Protein AF-A0A933Z8S5-F1 (afdb_monomer_lite)

Sequence (150 aa):
MRLARMTHAVQRLRAALFVATLVPLLGCADSKGKSEASQLARLVDSVRAAPNDQKRAPFDQLRAFSCTAPDVCAARKACLESFEHHVRGIELTTELQKRMAASKPGSLSDQERQDLGRKLLEANIELDQGKELQPTCDQLVTDMRIQRRI

Radius of gyration: 32.32 Å; chains: 1; bounding box: 116×23×73 Å

pLDDT: mean 88.27, std 17.45, range [41.81, 98.81]

Structure (mmCIF, N/CA/C/O backbone):
data_AF-A0A933Z8S5-F1
#
_entry.id   AF-A0A933Z8S5-F1
#
loop_
_atom_site.group_PDB
_atom_site.id
_atom_site.type_symbol
_atom_site.label_atom_id
_atom_site.label_alt_id
_atom_site.label_comp_id
_atom_site.label_asym_id
_atom_site.label_entity_id
_atom_site.label_seq_id
_atom_site.pdbx_PDB_ins_code
_atom_site.Cartn_x
_atom_site.Cartn_y
_atom_site.Cartn_z
_atom_site.occupancy
_atom_site.B_iso_or_equiv
_atom_site.auth_seq_id
_atom_site.auth_comp_id
_atom_site.auth_asym_id
_atom_site.auth_atom_id
_atom_site.pdbx_PDB_model_num
ATOM 1 N N . MET A 1 1 ? -93.920 12.268 43.859 1.00 42.50 1 MET A N 1
ATOM 2 C CA . MET A 1 1 ? -93.408 11.870 42.526 1.00 42.50 1 MET A CA 1
ATOM 3 C C . MET A 1 1 ? -91.912 11.626 42.676 1.00 42.50 1 MET A C 1
ATOM 5 O O . MET A 1 1 ? -91.200 12.564 42.977 1.00 42.50 1 MET A O 1
ATOM 9 N N . ARG A 1 2 ? -91.502 10.387 42.968 1.00 41.81 2 ARG A N 1
ATOM 10 C CA . ARG A 1 2 ? -91.085 9.318 42.032 1.00 41.81 2 ARG A CA 1
ATOM 11 C C . ARG A 1 2 ? -89.732 9.595 41.349 1.00 41.81 2 ARG A C 1
ATOM 13 O O . ARG A 1 2 ? -89.705 10.319 40.371 1.00 41.81 2 ARG A O 1
ATOM 20 N N . LEU A 1 3 ? -88.726 8.858 41.855 1.00 44.59 3 LEU A N 1
ATOM 21 C CA . LEU A 1 3 ? -87.597 8.197 41.163 1.00 44.59 3 LEU A CA 1
ATOM 22 C C . LEU A 1 3 ? -86.531 9.144 40.559 1.00 44.59 3 LEU A C 1
ATOM 24 O O . LEU A 1 3 ? -86.861 10.081 39.861 1.00 44.59 3 LEU A O 1
ATOM 28 N N . ALA A 1 4 ? -85.229 8.973 40.793 1.00 53.50 4 ALA A N 1
ATOM 29 C CA . ALA A 1 4 ? -84.504 7.714 40.693 1.00 53.50 4 ALA A CA 1
ATOM 30 C C . ALA A 1 4 ? -83.297 7.623 41.648 1.00 53.50 4 ALA A C 1
ATOM 32 O O . ALA A 1 4 ? -82.486 8.537 41.776 1.00 53.50 4 ALA A O 1
ATOM 33 N N . ARG A 1 5 ? -83.188 6.455 42.283 1.00 55.78 5 ARG A N 1
ATOM 34 C CA . ARG A 1 5 ? -81.955 5.878 42.822 1.00 55.78 5 ARG A CA 1
ATOM 35 C C . ARG A 1 5 ? -81.361 4.941 41.766 1.00 55.78 5 ARG A C 1
ATOM 37 O O . ARG A 1 5 ? -82.113 4.374 40.984 1.00 55.78 5 ARG A O 1
ATOM 44 N N . MET A 1 6 ? -80.063 4.681 41.937 1.00 50.78 6 MET A N 1
ATOM 45 C CA . MET A 1 6 ? -79.303 3.507 41.479 1.00 50.78 6 MET A CA 1
ATOM 46 C C . MET A 1 6 ? -78.897 3.463 40.005 1.00 50.78 6 MET A C 1
ATOM 48 O O . MET A 1 6 ? -79.727 3.241 39.140 1.00 50.78 6 MET A O 1
ATOM 52 N N . THR A 1 7 ? -77.583 3.526 39.770 1.00 52.22 7 THR A N 1
ATOM 53 C CA . THR A 1 7 ? -76.753 2.353 39.411 1.00 52.22 7 THR A CA 1
ATOM 54 C C . THR A 1 7 ? -75.276 2.725 39.607 1.00 52.22 7 THR A C 1
ATOM 56 O O . THR A 1 7 ? -74.819 3.730 39.081 1.00 52.22 7 THR A O 1
ATOM 59 N N . HIS A 1 8 ? -74.609 2.116 40.591 1.00 45.34 8 HIS A N 1
ATOM 60 C CA . HIS A 1 8 ? -73.566 1.091 40.405 1.00 45.34 8 HIS A CA 1
ATOM 61 C C . HIS A 1 8 ? -72.291 1.638 39.736 1.00 45.34 8 HIS A C 1
ATOM 63 O O . HIS A 1 8 ? -72.305 2.021 38.582 1.00 45.34 8 HIS A O 1
ATOM 69 N N . ALA A 1 9 ? -71.211 1.859 40.481 1.00 46.81 9 ALA A N 1
ATOM 70 C CA . ALA A 1 9 ? -70.300 0.859 41.048 1.00 46.81 9 ALA A CA 1
ATOM 71 C C . ALA A 1 9 ? -69.081 0.633 40.139 1.00 46.81 9 ALA A C 1
ATOM 73 O O . ALA A 1 9 ? -69.200 0.432 38.942 1.00 46.81 9 ALA A O 1
ATOM 74 N N . VAL A 1 10 ? -67.922 0.577 40.796 1.00 52.88 10 VAL A N 1
ATOM 75 C CA . VAL A 1 10 ? -66.666 -0.005 40.308 1.00 52.88 10 VAL A CA 1
ATOM 76 C C . VAL A 1 10 ? -65.943 0.771 39.204 1.00 52.88 10 VAL A C 1
ATOM 78 O O . VAL A 1 10 ? -66.011 0.436 38.031 1.00 52.88 10 VAL A O 1
ATOM 81 N N . GLN A 1 11 ? -65.065 1.690 39.608 1.00 51.03 11 GLN A N 1
ATOM 82 C CA . GLN A 1 11 ? -63.829 1.892 38.842 1.00 51.03 11 GLN A CA 1
ATOM 83 C C . GLN A 1 11 ? -62.618 2.090 39.758 1.00 51.03 11 GLN A C 1
ATOM 85 O O . GLN A 1 11 ? -61.795 2.984 39.606 1.00 51.03 11 GLN A O 1
ATOM 90 N N . ARG A 1 12 ? -62.494 1.180 40.734 1.00 57.38 12 ARG A N 1
ATOM 91 C CA . ARG A 1 12 ? -61.174 0.711 41.158 1.00 57.38 12 ARG A CA 1
ATOM 92 C C . ARG A 1 12 ? -60.674 -0.187 40.032 1.00 57.38 12 ARG A C 1
ATOM 94 O O . ARG A 1 12 ? -61.270 -1.237 39.849 1.00 57.38 12 ARG A O 1
ATOM 101 N N . LEU A 1 13 ? -59.634 0.207 39.304 1.00 49.44 13 LEU A N 1
ATOM 102 C CA . LEU A 1 13 ? -58.504 -0.657 38.936 1.00 49.44 13 LEU A CA 1
ATOM 103 C C . LEU A 1 13 ? -57.603 0.047 37.907 1.00 49.44 13 LEU A C 1
ATOM 105 O O . LEU A 1 13 ? -58.024 0.349 36.799 1.00 49.44 13 LEU A O 1
ATOM 109 N N . ARG A 1 14 ? -56.321 0.127 38.278 1.00 50.34 14 ARG A N 1
ATOM 110 C CA . ARG A 1 14 ? -55.147 0.080 37.394 1.00 50.34 14 ARG A CA 1
ATOM 111 C C . ARG A 1 14 ? -54.844 1.345 36.591 1.00 50.34 14 ARG A C 1
ATOM 113 O O . ARG A 1 14 ? -54.958 1.385 35.373 1.00 50.34 14 ARG A O 1
ATOM 120 N N . ALA A 1 15 ? -54.235 2.296 37.299 1.00 48.06 15 ALA A N 1
ATOM 121 C CA . ALA A 1 15 ? -53.066 2.997 36.779 1.00 48.06 15 ALA A CA 1
ATOM 122 C C . ALA A 1 15 ? -52.011 1.947 36.370 1.00 48.06 15 ALA A C 1
ATOM 124 O O . ALA A 1 15 ? -51.197 1.507 37.181 1.00 48.06 15 ALA A O 1
ATOM 125 N N . ALA A 1 16 ? -52.097 1.456 35.133 1.00 54.66 16 ALA A N 1
ATOM 126 C CA . ALA A 1 16 ? -51.070 0.622 34.532 1.00 54.66 16 ALA A CA 1
ATOM 127 C C . ALA A 1 16 ? -49.918 1.543 34.130 1.00 54.66 16 ALA A C 1
ATOM 129 O O . ALA A 1 16 ? -49.855 2.068 33.021 1.00 54.66 16 ALA A O 1
ATOM 130 N N . LEU A 1 17 ? -49.047 1.773 35.107 1.00 52.25 17 LEU A N 1
ATOM 131 C CA . LEU A 1 17 ? -47.722 2.347 34.973 1.00 52.25 17 LEU A CA 1
ATOM 132 C C . LEU A 1 17 ? -46.910 1.440 34.022 1.00 52.25 17 LEU A C 1
ATOM 134 O O . LEU A 1 17 ? -46.182 0.557 34.463 1.00 52.25 17 LEU A O 1
ATOM 138 N N . PHE A 1 18 ? -47.075 1.600 32.706 1.00 53.06 18 PHE A N 1
ATOM 139 C CA . PHE A 1 18 ? -46.169 1.021 31.713 1.00 53.06 18 PHE A CA 1
ATOM 140 C C . PHE A 1 18 ? -44.863 1.821 31.756 1.00 53.06 18 PHE A C 1
ATOM 142 O O . PHE A 1 18 ? -44.587 2.670 30.912 1.00 53.06 18 PHE A O 1
ATOM 149 N N . VAL A 1 19 ? -44.055 1.567 32.788 1.00 58.31 19 VAL A N 1
ATOM 150 C CA . VAL A 1 19 ? -42.626 1.880 32.769 1.00 58.31 19 VAL A CA 1
ATOM 151 C C . VAL A 1 19 ? -42.020 0.900 31.776 1.00 58.31 19 VAL A C 1
ATOM 153 O O . VAL A 1 19 ? -41.610 -0.201 32.131 1.00 58.31 19 VAL A O 1
ATOM 156 N N . ALA A 1 20 ? -42.062 1.272 30.497 1.00 61.31 20 ALA A N 1
ATOM 157 C CA . ALA A 1 20 ? -41.267 0.639 29.466 1.00 61.31 20 ALA A CA 1
ATOM 158 C C . ALA A 1 20 ? -39.800 0.865 29.843 1.00 61.31 20 ALA A C 1
ATOM 160 O O . ALA A 1 20 ? -39.220 1.920 29.593 1.00 61.31 20 ALA A O 1
ATOM 161 N N . THR A 1 21 ? -39.226 -0.118 30.528 1.00 59.62 21 THR A N 1
ATOM 162 C CA . THR A 1 21 ? -37.799 -0.245 30.776 1.00 59.62 21 THR A CA 1
ATOM 163 C C . THR A 1 21 ? -37.099 -0.387 29.427 1.00 59.62 21 THR A C 1
ATOM 165 O O . THR A 1 21 ? -36.871 -1.484 28.925 1.00 59.62 21 THR A O 1
ATOM 168 N N . LEU A 1 22 ? -36.762 0.752 28.818 1.00 60.50 22 LEU A N 1
ATOM 169 C CA . LEU A 1 22 ? -35.704 0.854 27.821 1.00 60.50 22 LEU A CA 1
ATOM 170 C C . LEU A 1 22 ? -34.402 0.447 28.517 1.00 60.50 22 LEU A C 1
ATOM 172 O O . LEU A 1 22 ? -33.700 1.270 29.095 1.00 60.50 22 LEU A O 1
ATOM 176 N N . VAL A 1 23 ? -34.120 -0.854 28.520 1.00 63.09 23 VAL A N 1
ATOM 177 C CA . VAL A 1 23 ? -32.811 -1.385 28.889 1.00 63.09 23 VAL A CA 1
ATOM 178 C C . VAL A 1 23 ? -31.832 -0.887 27.824 1.00 63.09 23 VAL A C 1
ATOM 180 O O . VAL A 1 23 ? -31.984 -1.250 26.653 1.00 63.09 23 VAL A O 1
ATOM 183 N N . PRO A 1 24 ? -30.846 -0.042 28.168 1.00 60.00 24 PRO A N 1
ATOM 184 C CA . PRO A 1 24 ? -29.870 0.394 27.194 1.00 60.00 24 PRO A CA 1
ATOM 185 C C . PRO A 1 24 ? -28.977 -0.802 26.854 1.00 60.00 24 PRO A C 1
ATOM 187 O O . PRO A 1 24 ? -28.168 -1.243 27.667 1.00 60.00 24 PRO A O 1
ATOM 190 N N . LEU A 1 25 ? -29.095 -1.312 25.628 1.00 58.59 25 LEU A N 1
ATOM 191 C CA . LEU A 1 25 ? -28.197 -2.299 25.009 1.00 58.59 25 LEU A CA 1
ATOM 192 C C . LEU A 1 25 ? -26.780 -1.727 24.749 1.00 58.59 25 LEU A C 1
ATOM 194 O O . LEU A 1 25 ? -26.122 -2.070 23.771 1.00 58.59 25 LEU A O 1
ATOM 198 N N . LEU A 1 26 ? -26.282 -0.842 25.616 1.00 57.47 26 LEU A N 1
ATOM 199 C CA . LEU A 1 26 ? -25.031 -0.099 25.430 1.00 57.47 26 LEU A CA 1
ATOM 200 C C . LEU A 1 26 ? -23.767 -0.913 25.781 1.00 57.47 26 LEU A C 1
ATOM 202 O O . LEU A 1 26 ? -22.662 -0.400 25.657 1.00 57.47 26 LEU A O 1
ATOM 206 N N . GLY A 1 27 ? -23.900 -2.182 26.184 1.00 55.41 27 GLY A N 1
ATOM 207 C CA . GLY A 1 27 ? -22.775 -3.015 26.636 1.00 55.41 27 GLY A CA 1
ATOM 208 C C . GLY A 1 27 ? -22.077 -3.873 25.571 1.00 55.41 27 GLY A C 1
ATOM 209 O O . GLY A 1 27 ? -21.002 -4.398 25.840 1.00 55.41 27 GLY A O 1
ATOM 210 N N . CYS A 1 28 ? -22.645 -4.040 24.369 1.00 58.56 28 CYS A N 1
ATOM 211 C CA . CYS A 1 28 ? -22.097 -4.964 23.355 1.00 58.56 28 CYS A CA 1
ATOM 212 C C . CYS A 1 28 ? -21.339 -4.286 22.201 1.00 58.56 28 CYS A C 1
ATOM 214 O O . CYS A 1 28 ? -20.811 -4.980 21.335 1.00 58.56 28 CYS A O 1
ATOM 216 N N . ALA A 1 29 ? -21.270 -2.953 22.161 1.00 61.03 29 ALA A N 1
ATOM 217 C CA . ALA A 1 29 ? -20.630 -2.245 21.049 1.00 61.03 29 ALA A CA 1
ATOM 218 C C . ALA A 1 29 ? -19.090 -2.303 21.100 1.00 61.03 29 ALA A C 1
ATOM 220 O O . ALA A 1 29 ? -18.437 -2.339 20.057 1.00 61.03 29 ALA A O 1
ATOM 221 N N . ASP A 1 30 ? -18.501 -2.347 22.298 1.00 73.25 30 ASP A N 1
ATOM 222 C CA . ASP A 1 30 ? -17.054 -2.154 22.448 1.00 73.25 30 ASP A CA 1
ATOM 223 C C . ASP A 1 30 ? -16.228 -3.415 22.126 1.00 73.25 30 ASP A C 1
ATOM 225 O O . ASP A 1 30 ? -15.139 -3.337 21.554 1.00 73.25 30 ASP A O 1
ATOM 229 N N . SER A 1 31 ? -16.779 -4.609 22.381 1.00 80.12 31 SER A N 1
ATOM 230 C CA . SER A 1 31 ? -16.109 -5.881 22.067 1.00 80.12 31 SER A CA 1
ATOM 231 C C . SER A 1 31 ? -15.928 -6.093 20.560 1.00 80.12 31 SER A C 1
ATOM 233 O O . SER A 1 31 ? -14.887 -6.592 20.124 1.00 80.12 31 SER A O 1
ATOM 235 N N . LYS A 1 32 ? -16.907 -5.662 19.753 1.00 86.44 32 LYS A N 1
ATOM 236 C CA . LYS A 1 32 ? -16.836 -5.739 18.291 1.00 86.44 32 LYS A CA 1
ATOM 237 C C . LYS A 1 32 ? -15.747 -4.820 17.738 1.00 86.44 32 LYS A C 1
ATOM 239 O O . LYS A 1 32 ? -14.917 -5.278 16.957 1.00 86.44 32 LYS A O 1
ATOM 244 N N . GLY A 1 33 ? -15.703 -3.564 18.190 1.00 92.31 33 GLY A N 1
ATOM 245 C CA . GLY A 1 33 ? -14.681 -2.601 17.764 1.00 92.31 33 GLY A CA 1
ATOM 246 C C . GLY A 1 33 ? -13.264 -3.071 18.097 1.00 92.31 33 GLY A C 1
ATOM 247 O O . GLY A 1 33 ? -12.375 -2.999 17.251 1.00 92.31 33 GLY A O 1
ATOM 248 N N . LYS A 1 34 ? -13.062 -3.652 19.288 1.00 95.06 34 LYS A N 1
ATOM 249 C CA . LYS A 1 34 ? -11.773 -4.245 19.666 1.00 95.06 34 LYS A CA 1
ATOM 250 C C . LYS A 1 34 ? -11.364 -5.409 18.753 1.00 95.06 34 LYS A C 1
ATOM 252 O O . LYS A 1 34 ? -10.217 -5.456 18.312 1.00 95.06 34 LYS A O 1
ATOM 257 N N . SER A 1 35 ? -12.285 -6.326 18.439 1.00 96.00 35 SER A N 1
ATOM 258 C CA . SER A 1 35 ? -12.000 -7.449 17.531 1.00 96.00 35 SER A CA 1
ATOM 259 C C . SER A 1 35 ? -11.668 -6.978 16.113 1.00 96.00 35 SER A C 1
ATOM 261 O O . SER A 1 35 ? -10.726 -7.494 15.509 1.00 96.00 35 SER A O 1
ATOM 263 N N . GLU A 1 36 ? -12.413 -5.998 15.588 1.00 97.06 36 GLU A N 1
ATOM 264 C CA . GLU A 1 36 ? -12.148 -5.407 14.270 1.00 97.06 36 GLU A CA 1
ATOM 265 C C . GLU A 1 36 ? -10.756 -4.763 14.237 1.00 97.06 36 GLU A C 1
ATOM 267 O O . GLU A 1 36 ? -9.976 -5.025 13.322 1.00 97.06 36 GLU A O 1
ATOM 272 N N . ALA A 1 37 ? -10.406 -3.995 15.272 1.00 97.75 37 ALA A N 1
ATOM 273 C CA . ALA A 1 37 ? -9.104 -3.353 15.393 1.00 97.75 37 ALA A CA 1
ATOM 274 C C . ALA A 1 37 ? -7.951 -4.375 15.432 1.00 97.75 37 ALA A C 1
ATOM 276 O O . ALA A 1 37 ? -6.961 -4.219 14.715 1.00 97.75 37 ALA A O 1
ATOM 277 N N . SER A 1 38 ? -8.082 -5.459 16.213 1.00 97.88 38 SER A N 1
ATOM 278 C CA . SER A 1 38 ? -7.070 -6.526 16.257 1.00 97.88 38 SER A CA 1
ATOM 279 C C . SER A 1 38 ? -6.915 -7.223 14.907 1.00 97.88 38 SER A C 1
ATOM 281 O O . SER A 1 38 ? -5.803 -7.583 14.520 1.00 97.88 38 SER A O 1
ATOM 283 N N . GLN A 1 39 ? -8.016 -7.439 14.183 1.00 98.44 39 GLN A N 1
ATOM 284 C CA . GLN A 1 39 ? -7.967 -8.042 12.855 1.00 98.44 39 GLN A CA 1
ATOM 285 C C . GLN A 1 39 ? -7.292 -7.114 11.843 1.00 98.44 39 GLN A C 1
ATOM 287 O O . GLN A 1 39 ? -6.409 -7.574 11.119 1.00 98.44 39 GLN A O 1
ATOM 292 N N . LEU A 1 40 ? -7.643 -5.824 11.835 1.00 98.69 40 LEU A N 1
ATOM 293 C CA . LEU A 1 40 ? -7.005 -4.834 10.970 1.00 98.69 40 LEU A CA 1
ATOM 294 C C . LEU A 1 40 ? -5.498 -4.746 11.235 1.00 98.69 40 LEU A C 1
ATOM 296 O O . LEU A 1 40 ? -4.715 -4.796 10.290 1.00 98.69 40 LEU A O 1
ATOM 300 N N . ALA A 1 41 ? -5.086 -4.666 12.505 1.00 98.62 41 ALA A N 1
ATOM 301 C CA . ALA A 1 41 ? -3.676 -4.596 12.882 1.00 98.62 41 ALA A CA 1
ATOM 302 C C . ALA A 1 41 ? -2.877 -5.787 12.326 1.00 98.62 41 ALA A C 1
ATOM 304 O O . ALA A 1 41 ? -1.835 -5.585 11.709 1.00 98.62 41 ALA A O 1
ATOM 305 N N . ARG A 1 42 ? -3.404 -7.014 12.458 1.00 98.75 42 ARG A N 1
ATOM 306 C CA . ARG A 1 42 ? -2.767 -8.221 11.902 1.00 98.75 42 ARG A CA 1
ATOM 307 C C . ARG A 1 42 ? -2.662 -8.192 10.378 1.00 98.75 42 ARG A C 1
ATOM 309 O O . ARG A 1 42 ? -1.645 -8.615 9.839 1.00 98.75 42 ARG A O 1
ATOM 316 N N . LEU A 1 43 ? -3.695 -7.712 9.685 1.00 98.81 43 LEU A N 1
ATOM 317 C CA . LEU A 1 43 ? -3.676 -7.594 8.224 1.00 98.81 43 LEU A CA 1
ATOM 318 C C . LEU A 1 43 ? -2.623 -6.583 7.764 1.00 98.81 43 LEU A C 1
ATOM 320 O O . LEU A 1 43 ? -1.841 -6.884 6.868 1.00 98.81 43 LEU A O 1
ATOM 324 N N . VAL A 1 44 ? -2.547 -5.421 8.417 1.00 98.75 44 VAL A N 1
ATOM 325 C CA . VAL A 1 44 ? -1.516 -4.412 8.136 1.00 98.75 44 VAL A CA 1
ATOM 326 C C . VAL A 1 44 ? -0.115 -4.975 8.385 1.00 98.75 44 VAL A C 1
ATOM 328 O O . VAL A 1 44 ? 0.755 -4.848 7.524 1.00 98.75 44 VAL A O 1
ATOM 331 N N . ASP A 1 45 ? 0.105 -5.643 9.519 1.00 98.62 45 ASP A N 1
ATOM 332 C CA . ASP A 1 45 ? 1.400 -6.259 9.826 1.00 98.62 45 ASP A CA 1
ATOM 333 C C . ASP A 1 45 ? 1.765 -7.347 8.801 1.00 98.62 45 ASP A C 1
ATOM 335 O O . ASP A 1 45 ? 2.922 -7.442 8.395 1.00 98.62 45 ASP A O 1
ATOM 339 N N . SER A 1 46 ? 0.783 -8.113 8.312 1.00 98.75 46 SER A N 1
ATOM 340 C CA . SER A 1 46 ? 0.985 -9.106 7.251 1.00 98.75 46 SER A CA 1
ATOM 341 C C . SER A 1 46 ? 1.430 -8.470 5.930 1.00 98.75 46 SER A C 1
ATOM 343 O O . SER A 1 46 ? 2.379 -8.961 5.318 1.00 98.75 46 SER A O 1
ATOM 345 N N . VAL A 1 47 ? 0.821 -7.353 5.509 1.00 98.56 47 VAL A N 1
ATOM 346 C CA . VAL A 1 47 ? 1.252 -6.613 4.305 1.00 98.56 47 VAL A CA 1
ATOM 347 C C . VAL A 1 47 ? 2.665 -6.050 4.478 1.00 98.56 47 VAL A C 1
ATOM 349 O O . VAL A 1 47 ? 3.483 -6.128 3.556 1.00 98.56 47 VAL A O 1
ATOM 352 N N . ARG A 1 48 ? 2.985 -5.506 5.660 1.00 98.12 48 ARG A N 1
ATOM 353 C CA . ARG A 1 48 ? 4.323 -4.969 5.959 1.00 98.12 48 ARG A CA 1
ATOM 354 C C . ARG A 1 48 ? 5.393 -6.056 5.915 1.00 98.12 48 ARG A C 1
ATOM 356 O O . ARG A 1 48 ? 6.414 -5.856 5.261 1.00 98.12 48 ARG A O 1
ATOM 363 N N . ALA A 1 49 ? 5.141 -7.190 6.565 1.00 98.44 49 ALA A N 1
ATOM 364 C CA . ALA A 1 49 ? 6.095 -8.288 6.694 1.00 98.44 49 ALA A CA 1
ATOM 365 C C . ALA A 1 49 ? 6.287 -9.100 5.403 1.00 98.44 49 ALA A C 1
ATOM 367 O O . ALA A 1 49 ? 7.314 -9.758 5.249 1.00 98.44 49 ALA A O 1
ATOM 368 N N . ALA A 1 50 ? 5.323 -9.071 4.478 1.00 98.38 50 ALA A N 1
ATOM 369 C CA . ALA A 1 50 ? 5.427 -9.811 3.227 1.00 98.38 50 ALA A CA 1
ATOM 370 C C . ALA A 1 50 ? 6.597 -9.308 2.351 1.00 98.38 50 ALA A C 1
ATOM 372 O O . ALA A 1 50 ? 6.740 -8.089 2.176 1.00 98.38 50 ALA A O 1
ATOM 373 N N . PRO A 1 51 ? 7.393 -10.218 1.754 1.00 97.56 51 PRO A N 1
ATOM 374 C CA . PRO A 1 51 ? 8.344 -9.885 0.694 1.00 97.56 51 PRO A CA 1
ATOM 375 C C . PRO A 1 51 ? 7.668 -9.136 -0.458 1.00 97.56 51 PRO A C 1
ATOM 377 O O . PRO A 1 51 ? 6.484 -9.351 -0.714 1.00 97.56 51 PRO A O 1
ATOM 380 N N . ASN A 1 52 ? 8.405 -8.270 -1.162 1.00 94.75 52 ASN A N 1
ATOM 381 C CA . ASN A 1 52 ? 7.844 -7.398 -2.204 1.00 94.75 52 ASN A CA 1
ATOM 382 C C . ASN A 1 52 ? 7.018 -8.168 -3.249 1.00 94.75 52 ASN A C 1
ATOM 384 O O . ASN A 1 52 ? 5.875 -7.806 -3.514 1.00 94.75 52 ASN A O 1
ATOM 388 N N . ASP A 1 53 ? 7.552 -9.270 -3.772 1.00 93.69 53 ASP A N 1
ATOM 389 C CA . ASP A 1 53 ? 6.902 -10.152 -4.752 1.00 93.69 53 ASP A CA 1
ATOM 390 C C . ASP A 1 53 ? 5.651 -10.873 -4.214 1.00 93.69 53 ASP A C 1
ATOM 392 O O . ASP A 1 53 ? 4.842 -11.383 -4.988 1.00 93.69 53 ASP A O 1
ATOM 396 N N . GLN A 1 54 ? 5.462 -10.886 -2.895 1.00 97.62 54 GLN A N 1
ATOM 397 C CA . GLN A 1 54 ? 4.358 -11.548 -2.204 1.00 97.62 54 GLN A CA 1
ATOM 398 C C . GLN A 1 54 ? 3.384 -10.561 -1.544 1.00 97.62 54 GLN A C 1
ATOM 400 O O . GLN A 1 54 ? 2.403 -11.000 -0.946 1.00 97.62 54 GLN A O 1
ATOM 405 N N . LYS A 1 55 ? 3.588 -9.237 -1.661 1.00 96.88 55 LYS A N 1
ATOM 406 C CA . LYS A 1 55 ? 2.731 -8.224 -1.009 1.00 96.88 55 LYS A CA 1
ATOM 407 C C . LYS A 1 55 ? 1.298 -8.165 -1.549 1.00 96.88 55 LYS A C 1
ATOM 409 O O . LYS A 1 55 ? 0.401 -7.753 -0.814 1.00 96.88 55 LYS A O 1
ATOM 414 N N . ARG A 1 56 ? 1.051 -8.593 -2.795 1.00 98.31 56 ARG A N 1
ATOM 415 C CA . ARG A 1 56 ? -0.282 -8.535 -3.429 1.00 98.31 56 ARG A CA 1
ATOM 416 C C . ARG A 1 56 ? -1.339 -9.318 -2.643 1.00 98.31 56 ARG A C 1
ATOM 418 O O . ARG A 1 56 ? -2.384 -8.765 -2.319 1.00 98.31 56 ARG A O 1
ATOM 425 N N . ALA A 1 57 ? -1.052 -10.568 -2.283 1.00 98.31 57 ALA A N 1
ATOM 426 C CA . ALA A 1 57 ? -2.010 -11.435 -1.596 1.00 98.31 57 ALA A CA 1
ATOM 427 C C . ALA A 1 57 ? -2.492 -10.889 -0.228 1.00 98.31 57 ALA A C 1
ATOM 429 O O . ALA A 1 57 ? -3.704 -10.775 -0.036 1.00 98.31 57 ALA A O 1
ATOM 430 N N . PRO A 1 58 ? -1.619 -10.509 0.729 1.00 98.69 58 PRO A N 1
ATOM 431 C CA . PRO A 1 58 ? -2.069 -9.906 1.983 1.00 98.69 58 PRO A CA 1
ATOM 432 C C . PRO A 1 58 ? -2.703 -8.523 1.775 1.00 98.69 58 PRO A C 1
ATOM 434 O O . PRO A 1 58 ? -3.611 -8.157 2.520 1.00 98.69 58 PRO A O 1
ATOM 437 N N . PHE A 1 59 ? -2.296 -7.763 0.750 1.00 98.69 59 PHE A N 1
ATOM 438 C CA . PHE A 1 59 ? -2.947 -6.492 0.425 1.00 98.69 59 PHE A CA 1
ATOM 439 C C . PHE A 1 59 ? -4.397 -6.695 -0.035 1.00 98.69 59 PHE A C 1
ATOM 441 O O . PHE A 1 59 ? -5.287 -5.960 0.391 1.00 98.69 59 PHE A O 1
ATOM 448 N N . ASP A 1 60 ? -4.672 -7.725 -0.834 1.00 98.69 60 ASP A N 1
ATOM 449 C CA . ASP A 1 60 ? -6.039 -8.065 -1.237 1.00 98.69 60 ASP A CA 1
ATOM 450 C C . ASP A 1 60 ? -6.892 -8.517 -0.036 1.00 98.69 60 ASP A C 1
ATOM 452 O O . ASP A 1 60 ? -8.069 -8.162 0.049 1.00 98.69 60 ASP A O 1
ATOM 456 N N . GLN A 1 61 ? -6.301 -9.210 0.947 1.00 98.69 61 GLN A N 1
ATOM 457 C CA . GLN A 1 61 ? -6.979 -9.528 2.213 1.00 98.69 61 GLN A CA 1
ATOM 458 C C . GLN A 1 61 ? -7.307 -8.266 3.024 1.00 98.69 61 GLN A C 1
ATOM 460 O O . GLN A 1 61 ? -8.427 -8.127 3.521 1.00 98.69 61 GLN A O 1
ATOM 465 N N . LEU A 1 62 ? -6.367 -7.317 3.121 1.00 98.69 62 LEU A N 1
ATOM 466 C CA . LEU A 1 62 ? -6.608 -6.009 3.737 1.00 98.69 62 LEU A CA 1
ATOM 467 C C . LEU A 1 62 ? -7.724 -5.243 3.005 1.00 98.69 62 LEU A C 1
ATOM 469 O O . LEU A 1 62 ? -8.575 -4.623 3.645 1.00 98.69 62 LEU A O 1
ATOM 473 N N . ARG A 1 63 ? -7.770 -5.319 1.669 1.00 98.69 63 ARG A N 1
ATOM 474 C CA . ARG A 1 63 ? -8.821 -4.689 0.855 1.00 98.69 63 ARG A CA 1
ATOM 475 C C . ARG A 1 63 ? -10.184 -5.329 1.083 1.00 98.69 63 ARG A C 1
ATOM 477 O O . ARG A 1 63 ? -11.172 -4.607 1.194 1.00 98.69 63 ARG A O 1
ATOM 484 N N . ALA A 1 64 ? -10.244 -6.650 1.206 1.00 98.62 64 ALA A N 1
ATOM 485 C CA . ALA A 1 64 ? -11.484 -7.382 1.452 1.00 98.62 64 ALA A CA 1
ATOM 486 C C . ALA A 1 64 ? -12.028 -7.213 2.883 1.00 98.62 64 ALA A C 1
ATOM 488 O O . ALA A 1 64 ? -13.220 -7.419 3.120 1.00 98.62 64 ALA A O 1
ATOM 489 N N . PHE A 1 65 ? -11.183 -6.831 3.845 1.00 98.50 65 PHE A N 1
ATOM 490 C CA . PHE A 1 65 ? -11.606 -6.604 5.225 1.00 98.50 65 PHE A CA 1
ATOM 491 C C . PHE A 1 65 ? -12.682 -5.515 5.308 1.00 98.50 65 PHE A C 1
ATOM 493 O O . PHE A 1 65 ? -12.512 -4.420 4.777 1.00 98.50 65 PHE A O 1
ATOM 500 N N . SER A 1 66 ? -13.788 -5.813 5.988 1.00 97.62 66 SER A N 1
ATOM 501 C CA . SER A 1 66 ? -14.877 -4.869 6.253 1.00 97.62 66 SER A CA 1
ATOM 502 C C . SER A 1 66 ? -14.803 -4.383 7.696 1.00 97.62 66 SER A C 1
ATOM 504 O O . SER A 1 66 ? -14.514 -5.162 8.599 1.00 97.62 66 SER A O 1
ATOM 506 N N . CYS A 1 67 ? -15.094 -3.107 7.916 1.00 96.69 67 CYS A N 1
ATOM 507 C CA . CYS A 1 67 ? -15.060 -2.469 9.229 1.00 96.69 67 CYS A CA 1
ATOM 508 C C . CYS A 1 67 ? -16.389 -1.755 9.490 1.00 96.69 67 CYS A C 1
ATOM 510 O O . CYS A 1 67 ? -17.083 -1.356 8.551 1.00 96.69 67 CYS A O 1
ATOM 512 N N . THR A 1 68 ? -16.743 -1.591 10.763 1.00 96.38 68 THR A N 1
ATOM 513 C CA . THR A 1 68 ? -17.915 -0.807 11.178 1.00 96.38 68 THR A CA 1
ATOM 514 C C . THR A 1 68 ? -17.576 0.271 12.201 1.00 96.38 68 THR A C 1
ATOM 516 O O . THR A 1 68 ? -18.271 1.284 12.266 1.00 96.38 68 THR A O 1
ATOM 519 N N . ALA A 1 69 ? -16.495 0.100 12.965 1.00 95.12 69 ALA A N 1
ATOM 520 C CA . ALA A 1 69 ? -16.000 1.124 13.874 1.00 95.12 69 ALA A CA 1
ATOM 521 C C . ALA A 1 69 ? -15.313 2.282 13.102 1.00 95.12 69 ALA A C 1
ATOM 523 O O . ALA A 1 69 ? -14.414 2.012 12.298 1.00 95.12 69 ALA A O 1
ATOM 524 N N . PRO A 1 70 ? -15.697 3.561 13.317 1.00 95.69 70 PRO A N 1
ATOM 525 C CA . PRO A 1 70 ? -15.188 4.690 12.526 1.00 95.69 70 PRO A CA 1
ATOM 526 C C . PRO A 1 70 ? -13.660 4.855 12.529 1.00 95.69 70 PRO A C 1
ATOM 528 O O . PRO A 1 70 ? -13.071 5.101 11.480 1.00 95.69 70 PRO A O 1
ATOM 531 N N . ASP A 1 71 ? -13.018 4.679 13.684 1.00 95.88 71 ASP A N 1
ATOM 532 C CA . ASP A 1 71 ? -11.560 4.713 13.867 1.00 95.88 71 ASP A CA 1
ATOM 533 C C . ASP A 1 71 ? -10.857 3.590 13.087 1.00 95.88 71 ASP A C 1
ATOM 535 O O . ASP A 1 71 ? -9.898 3.842 12.355 1.00 95.88 71 ASP A O 1
ATOM 539 N N . VAL A 1 72 ? -11.387 2.364 13.159 1.00 98.12 72 VAL A N 1
ATOM 540 C CA . VAL A 1 72 ? -10.869 1.208 12.407 1.00 98.12 72 VAL A CA 1
ATOM 541 C C . VAL A 1 72 ? -11.022 1.433 10.901 1.00 98.12 72 VAL A C 1
ATOM 543 O O . VAL A 1 72 ? -10.110 1.143 10.127 1.00 98.12 72 VAL A O 1
ATOM 546 N N . CYS A 1 73 ? -12.151 1.993 10.460 1.00 98.44 73 CYS A N 1
ATOM 547 C CA . CYS A 1 73 ? -12.369 2.306 9.051 1.00 98.44 73 CYS A CA 1
ATOM 548 C C . CYS A 1 73 ? -11.462 3.418 8.525 1.00 98.44 73 CYS A C 1
ATOM 550 O O . CYS A 1 73 ? -10.984 3.31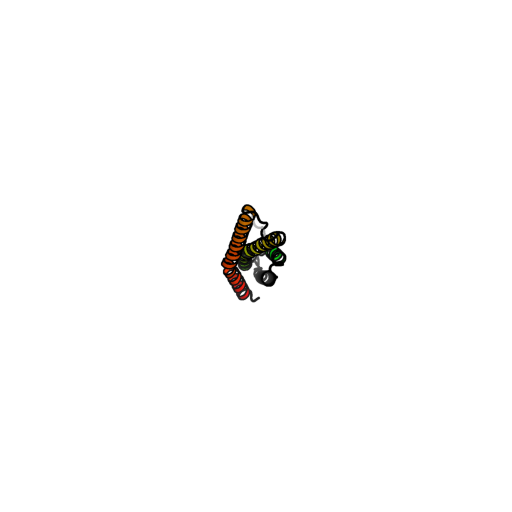5 7.393 1.00 98.44 73 CYS A O 1
ATOM 552 N N . ALA A 1 74 ? -11.196 4.447 9.331 1.00 98.31 74 ALA A N 1
ATOM 553 C CA . ALA A 1 74 ? -10.251 5.500 8.979 1.00 98.31 74 ALA A CA 1
ATOM 554 C C . ALA A 1 74 ? -8.832 4.933 8.810 1.00 98.31 74 ALA A C 1
ATOM 556 O O . ALA A 1 74 ? -8.204 5.166 7.776 1.00 98.31 74 ALA A O 1
ATOM 557 N N . ALA A 1 75 ? -8.370 4.114 9.763 1.00 98.62 75 ALA A N 1
ATOM 558 C CA . ALA A 1 75 ? -7.075 3.439 9.679 1.00 98.62 75 ALA A CA 1
ATOM 559 C C . ALA A 1 75 ? -6.989 2.514 8.453 1.00 98.62 75 ALA A C 1
ATOM 561 O O . ALA A 1 75 ? -6.028 2.587 7.688 1.00 98.62 75 ALA A O 1
ATOM 562 N N . ARG A 1 76 ? -8.024 1.695 8.205 1.00 98.69 76 ARG A N 1
ATOM 563 C CA . ARG A 1 76 ? -8.099 0.828 7.017 1.00 98.69 76 ARG A CA 1
ATOM 564 C C . ARG A 1 76 ? -7.959 1.641 5.735 1.00 98.69 76 ARG A C 1
ATOM 566 O O . ARG A 1 76 ? -7.179 1.256 4.873 1.00 98.69 76 ARG A O 1
ATOM 573 N N . LYS A 1 77 ? -8.714 2.734 5.595 1.00 98.81 77 LYS A N 1
ATOM 574 C CA . LYS A 1 77 ? -8.687 3.571 4.390 1.00 98.81 77 LYS A CA 1
ATOM 575 C C . LYS A 1 77 ? -7.283 4.123 4.133 1.00 98.81 77 LYS A C 1
ATOM 577 O O . LYS A 1 77 ? -6.773 3.933 3.036 1.00 98.81 77 LYS A O 1
ATOM 582 N N . ALA A 1 78 ? -6.661 4.73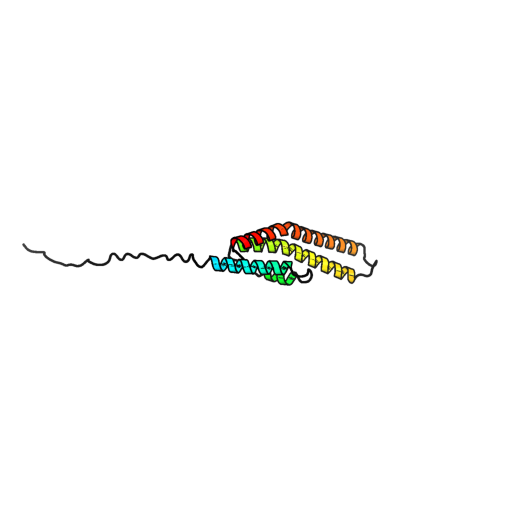4 5.142 1.00 98.75 78 ALA A N 1
ATOM 583 C CA . ALA A 1 78 ? -5.321 5.306 5.008 1.00 98.75 78 ALA A CA 1
ATOM 584 C C . ALA A 1 78 ? -4.271 4.247 4.638 1.00 98.75 78 ALA A C 1
ATOM 586 O O . ALA A 1 78 ? -3.421 4.473 3.780 1.00 98.75 78 ALA A O 1
ATOM 587 N N . CYS A 1 79 ? -4.352 3.061 5.247 1.00 98.75 79 CYS A N 1
ATOM 588 C CA . CYS A 1 79 ? -3.444 1.970 4.914 1.00 98.75 79 CYS A CA 1
ATOM 589 C C . CYS A 1 79 ? -3.693 1.392 3.520 1.00 98.75 79 CYS A C 1
ATOM 591 O O . CYS A 1 79 ? -2.732 1.037 2.845 1.00 98.75 79 CYS A O 1
ATOM 593 N N . LEU A 1 80 ? -4.947 1.310 3.063 1.00 98.81 80 LEU A N 1
ATOM 594 C CA . LEU A 1 80 ? -5.234 0.882 1.694 1.00 98.81 80 LEU A CA 1
ATOM 595 C C . LEU A 1 80 ? -4.635 1.837 0.666 1.00 98.81 80 LEU A C 1
ATOM 597 O O . LEU A 1 80 ? -3.999 1.359 -0.262 1.00 98.81 80 LEU A O 1
ATOM 601 N N . GLU A 1 81 ? -4.786 3.144 0.867 1.00 98.62 81 GLU A N 1
ATOM 602 C CA . GLU A 1 81 ? -4.253 4.169 -0.035 1.00 98.62 81 GLU A CA 1
ATOM 603 C C . GLU A 1 81 ? -2.721 4.080 -0.147 1.00 98.62 81 GLU A C 1
ATOM 605 O O . GLU A 1 81 ? -2.179 3.973 -1.243 1.00 98.62 81 GLU A O 1
ATOM 610 N N . SER A 1 82 ? -2.016 4.003 0.987 1.00 98.62 82 SER A N 1
ATOM 611 C CA . SER A 1 82 ? -0.553 3.862 1.002 1.00 98.62 82 SER A CA 1
ATOM 612 C C . SER A 1 82 ? -0.073 2.545 0.367 1.00 98.62 82 SER A C 1
ATOM 614 O O . SER A 1 82 ? 0.821 2.551 -0.485 1.00 98.62 82 SER A O 1
ATOM 616 N N . PHE A 1 83 ? -0.669 1.404 0.737 1.00 98.75 8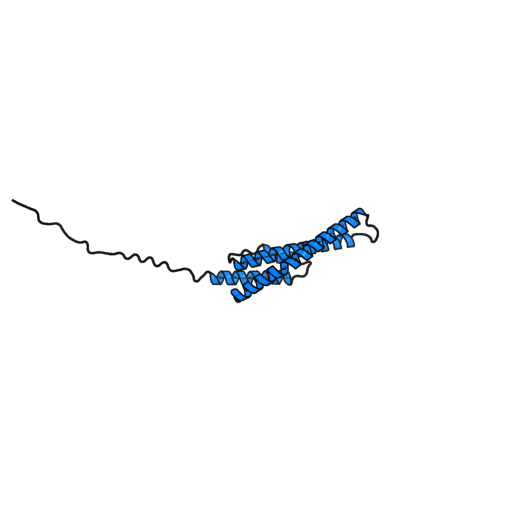3 PHE A N 1
ATOM 617 C CA . PHE A 1 83 ? -0.236 0.108 0.206 1.00 98.75 83 PHE A CA 1
ATOM 618 C C . PHE A 1 83 ? -0.631 -0.116 -1.255 1.00 98.75 83 PHE A C 1
ATOM 620 O O . PHE A 1 83 ? 0.056 -0.876 -1.934 1.00 98.75 83 PHE A O 1
ATOM 627 N N . GLU A 1 84 ? -1.684 0.529 -1.762 1.00 98.69 84 GLU A N 1
ATOM 628 C CA . GLU A 1 84 ? -2.067 0.442 -3.174 1.00 98.69 84 GLU A CA 1
ATOM 629 C C . GLU A 1 84 ? -0.949 0.948 -4.084 1.00 98.69 84 GLU A C 1
ATOM 631 O O . GLU A 1 84 ? -0.479 0.207 -4.952 1.00 98.69 84 GLU A O 1
ATOM 636 N N . HIS A 1 85 ? -0.464 2.156 -3.802 1.00 98.69 85 HIS A N 1
ATOM 637 C CA . HIS A 1 85 ? 0.675 2.765 -4.478 1.00 98.69 85 HIS A CA 1
ATOM 638 C C . HIS A 1 85 ? 1.934 1.896 -4.368 1.00 98.69 85 HIS A C 1
ATOM 640 O O . HIS A 1 85 ? 2.584 1.570 -5.363 1.00 98.69 85 HIS A O 1
ATOM 646 N N . HIS A 1 86 ? 2.237 1.408 -3.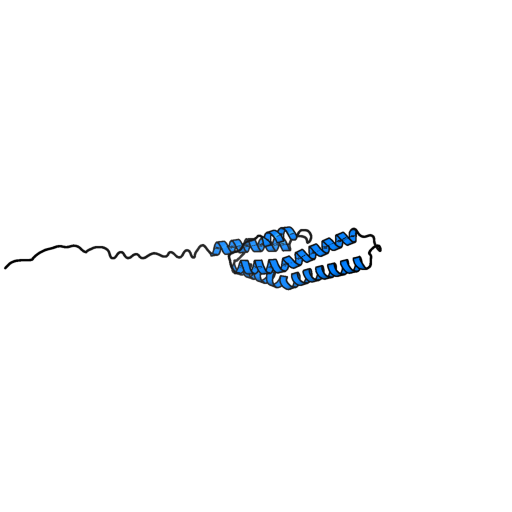162 1.00 98.00 86 HIS A N 1
ATOM 647 C CA . HIS A 1 86 ? 3.414 0.571 -2.945 1.00 98.00 86 HIS A CA 1
ATOM 648 C C . HIS A 1 86 ? 3.367 -0.748 -3.740 1.00 98.00 86 HIS A C 1
ATOM 650 O O . HIS A 1 86 ? 4.348 -1.126 -4.384 1.00 98.00 86 HIS A O 1
ATOM 656 N N . VAL A 1 87 ? 2.227 -1.449 -3.732 1.00 98.56 87 VAL A N 1
ATOM 657 C CA . VAL A 1 87 ? 2.063 -2.708 -4.474 1.00 98.56 87 VAL A CA 1
ATOM 658 C C . VAL A 1 87 ? 2.114 -2.461 -5.984 1.00 98.56 87 VAL A C 1
ATOM 660 O O . VAL A 1 87 ? 2.777 -3.222 -6.690 1.00 98.56 87 VAL A O 1
ATOM 663 N N . ARG A 1 88 ? 1.494 -1.385 -6.486 1.00 98.56 88 ARG A N 1
ATOM 664 C CA . ARG A 1 88 ? 1.563 -1.020 -7.910 1.00 98.56 88 ARG A CA 1
ATOM 665 C C . ARG A 1 88 ? 2.995 -0.711 -8.352 1.00 98.56 88 ARG A C 1
ATOM 667 O O . ARG A 1 88 ? 3.438 -1.224 -9.380 1.00 98.56 88 ARG A O 1
ATOM 674 N N . GLY A 1 89 ? 3.744 0.059 -7.564 1.00 98.38 89 GLY A N 1
ATOM 675 C CA . GLY A 1 89 ? 5.152 0.357 -7.838 1.00 98.38 89 GLY A CA 1
ATOM 676 C C . GLY A 1 89 ? 6.030 -0.900 -7.904 1.00 98.38 89 GLY A C 1
ATOM 677 O O . GLY A 1 89 ? 6.869 -1.039 -8.802 1.00 98.38 89 GLY A O 1
ATOM 678 N N . ILE A 1 90 ? 5.797 -1.871 -7.012 1.00 98.12 90 ILE A N 1
ATOM 679 C CA . ILE A 1 90 ? 6.487 -3.172 -7.037 1.00 98.12 90 ILE A CA 1
ATOM 680 C C . ILE A 1 90 ? 6.149 -3.970 -8.301 1.00 98.12 90 ILE A C 1
ATOM 682 O O . ILE A 1 90 ? 7.041 -4.561 -8.916 1.00 98.12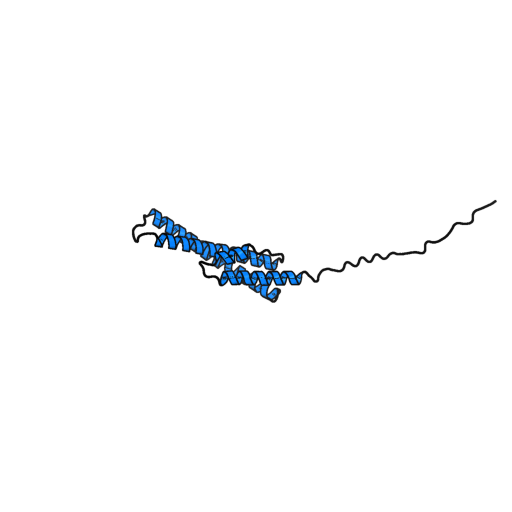 90 ILE A O 1
ATOM 686 N N . GLU A 1 91 ? 4.882 -4.006 -8.703 1.00 97.69 91 GLU A N 1
ATOM 687 C CA . GLU A 1 91 ? 4.457 -4.736 -9.899 1.00 97.69 91 GLU A CA 1
ATOM 688 C C . GLU A 1 91 ? 5.052 -4.147 -11.175 1.00 97.69 91 GLU A C 1
ATOM 690 O O . GLU A 1 91 ? 5.585 -4.899 -11.993 1.00 97.69 91 GLU A O 1
ATOM 695 N N . LEU A 1 92 ? 5.050 -2.817 -11.307 1.00 97.88 92 LEU A N 1
ATOM 696 C CA . LEU A 1 92 ? 5.700 -2.119 -12.418 1.00 97.88 92 LEU A CA 1
ATOM 697 C C . LEU A 1 92 ? 7.203 -2.422 -12.459 1.00 97.88 92 LEU A C 1
ATOM 699 O O . LEU A 1 92 ? 7.746 -2.749 -13.515 1.00 97.88 92 LEU A O 1
ATOM 703 N N . THR A 1 93 ? 7.868 -2.396 -11.301 1.00 97.69 93 THR A N 1
ATOM 704 C CA . THR A 1 93 ? 9.292 -2.746 -11.183 1.00 97.69 93 THR A CA 1
ATOM 705 C C . THR A 1 93 ? 9.552 -4.198 -11.594 1.00 97.69 93 THR A C 1
ATOM 707 O O . THR A 1 93 ? 10.496 -4.483 -12.331 1.00 97.69 93 THR A O 1
ATOM 710 N N . THR A 1 94 ? 8.691 -5.124 -11.171 1.00 96.69 94 THR A N 1
ATOM 711 C CA . THR A 1 94 ? 8.794 -6.551 -11.507 1.00 96.69 94 THR A CA 1
ATOM 712 C C . THR A 1 94 ? 8.585 -6.786 -13.002 1.00 96.69 94 THR A C 1
ATOM 714 O O . THR A 1 94 ? 9.305 -7.571 -13.622 1.00 96.69 94 THR A O 1
ATOM 717 N N . GLU A 1 95 ? 7.61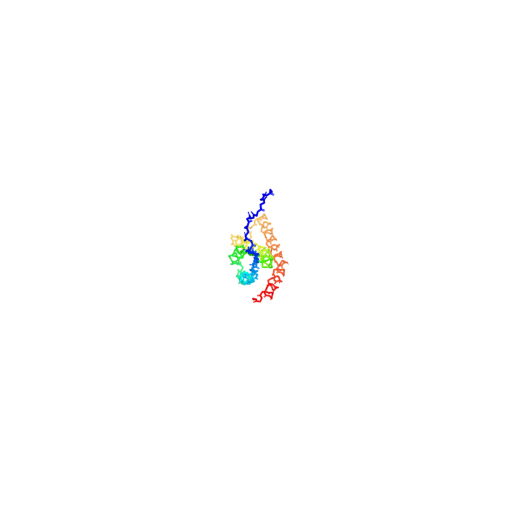5 -6.100 -13.611 1.00 95.62 95 GLU A N 1
ATOM 718 C CA . GLU A 1 95 ? 7.384 -6.148 -15.054 1.00 95.62 95 GLU A CA 1
ATOM 719 C C . GLU A 1 95 ? 8.606 -5.623 -15.821 1.00 95.62 95 GLU A C 1
ATOM 721 O O . GLU A 1 95 ? 9.061 -6.260 -16.775 1.00 95.62 95 GLU A O 1
ATOM 726 N N . LEU A 1 96 ? 9.173 -4.498 -15.376 1.00 96.69 96 LEU A N 1
ATOM 727 C CA . LEU A 1 96 ? 10.359 -3.893 -15.975 1.00 96.69 96 LEU A CA 1
ATOM 728 C C . LEU A 1 96 ? 11.559 -4.846 -15.926 1.00 96.69 96 LEU A C 1
ATOM 730 O O . LEU A 1 96 ? 12.196 -5.082 -16.951 1.00 96.69 96 LEU A O 1
ATOM 734 N N . GLN A 1 97 ? 11.822 -5.458 -14.769 1.00 95.62 97 GLN A N 1
ATOM 735 C CA . GLN A 1 97 ? 12.898 -6.438 -14.601 1.00 95.62 97 GLN A CA 1
ATOM 736 C C . GLN A 1 97 ? 12.734 -7.636 -15.541 1.00 95.62 97 GLN A C 1
ATOM 738 O O . GLN A 1 97 ? 13.699 -8.044 -16.186 1.00 95.62 97 GLN A O 1
ATOM 743 N N . LYS A 1 98 ? 11.512 -8.168 -15.683 1.00 95.19 98 LYS A N 1
ATOM 744 C CA . LYS A 1 98 ? 11.221 -9.268 -16.619 1.00 95.19 98 LYS A CA 1
ATOM 745 C C . LYS A 1 98 ? 11.486 -8.868 -18.070 1.00 95.19 98 LYS A C 1
ATOM 747 O O . LYS A 1 98 ? 12.122 -9.625 -18.800 1.00 95.19 98 LYS A O 1
ATOM 752 N N . ARG A 1 99 ? 11.041 -7.677 -18.486 1.00 94.44 99 ARG A N 1
ATOM 753 C CA . ARG A 1 99 ? 11.286 -7.153 -19.842 1.00 94.44 99 ARG A CA 1
ATOM 754 C C . ARG A 1 99 ? 12.778 -6.972 -20.115 1.00 94.44 99 ARG A C 1
ATOM 756 O O . ARG A 1 99 ? 13.261 -7.377 -21.169 1.00 94.44 99 ARG A O 1
ATOM 763 N N . MET A 1 100 ? 13.513 -6.410 -19.157 1.00 93.88 100 MET A N 1
ATOM 764 C CA . MET A 1 100 ? 14.960 -6.225 -19.271 1.00 93.88 100 MET A CA 1
ATOM 765 C C . MET A 1 100 ? 15.703 -7.563 -19.339 1.00 93.88 100 MET A C 1
ATOM 767 O O . MET A 1 100 ? 16.597 -7.706 -20.165 1.00 93.88 100 MET A O 1
ATOM 771 N N . ALA A 1 101 ? 15.304 -8.554 -18.537 1.00 94.38 101 ALA A N 1
ATOM 772 C CA . ALA A 1 101 ? 15.898 -9.892 -18.558 1.00 94.38 101 ALA A CA 1
ATOM 773 C C . ALA A 1 101 ? 15.620 -10.656 -19.865 1.00 94.38 101 ALA A C 1
ATOM 775 O O . ALA A 1 101 ? 16.454 -11.444 -20.305 1.00 94.38 101 ALA A O 1
ATOM 776 N N . ALA A 1 102 ? 14.467 -10.420 -20.498 1.00 93.25 102 ALA A N 1
ATOM 777 C CA . ALA A 1 102 ? 14.126 -10.999 -21.798 1.00 93.25 102 ALA A CA 1
ATOM 778 C C . ALA A 1 102 ? 14.831 -10.306 -22.981 1.00 93.25 102 ALA A C 1
ATOM 780 O O . ALA A 1 102 ? 14.860 -10.848 -24.086 1.00 93.25 102 ALA A O 1
ATOM 781 N N . SER A 1 103 ? 15.389 -9.111 -22.769 1.00 91.56 103 SER A N 1
ATOM 782 C CA . SER A 1 103 ? 16.031 -8.312 -23.814 1.00 91.56 103 SER A CA 1
ATOM 783 C C . SER A 1 103 ? 17.514 -8.656 -23.943 1.00 91.56 103 SER A C 1
ATOM 785 O O . SER A 1 103 ? 18.217 -8.827 -22.948 1.00 91.56 103 SER A O 1
ATOM 787 N N . LYS A 1 104 ? 18.038 -8.706 -25.174 1.00 92.00 104 LYS A N 1
ATOM 788 C CA . LYS A 1 104 ? 19.480 -8.885 -25.382 1.00 92.00 104 LYS A CA 1
ATOM 789 C C . LYS A 1 104 ? 20.208 -7.565 -25.063 1.00 92.00 104 LYS A C 1
ATOM 791 O O . LYS A 1 104 ? 19.777 -6.503 -25.520 1.00 92.00 104 LYS A O 1
ATOM 796 N N . PRO A 1 105 ? 21.328 -7.587 -24.316 1.00 84.31 105 PRO A N 1
ATOM 797 C CA . PRO A 1 105 ? 22.108 -6.379 -24.065 1.00 84.31 105 PRO A CA 1
ATOM 798 C C . PRO A 1 105 ? 22.480 -5.674 -25.377 1.00 84.31 105 PRO A C 1
ATOM 800 O O . PRO A 1 105 ? 23.007 -6.297 -26.298 1.00 84.31 105 PRO A O 1
ATOM 803 N N . GLY A 1 106 ? 22.168 -4.379 -25.470 1.00 85.94 106 GLY A N 1
ATOM 804 C CA . GLY A 1 106 ? 22.440 -3.558 -26.654 1.00 85.94 106 GLY A CA 1
ATOM 805 C C . GLY A 1 106 ? 21.469 -3.731 -27.829 1.00 85.94 106 GLY A C 1
ATOM 806 O O . GLY A 1 106 ? 21.664 -3.067 -28.842 1.00 85.94 106 GLY A O 1
ATOM 807 N N . SER A 1 107 ? 20.429 -4.570 -27.720 1.00 92.88 107 SER A N 1
ATOM 808 C CA . SER A 1 107 ? 19.467 -4.788 -28.814 1.00 92.88 107 SER A CA 1
ATOM 809 C C . SER A 1 107 ? 18.205 -3.928 -28.743 1.00 92.88 107 SER A C 1
ATOM 811 O O . SER A 1 107 ? 17.351 -4.064 -29.612 1.00 92.88 107 SER A O 1
ATOM 813 N N . LEU A 1 108 ? 18.052 -3.102 -27.706 1.00 94.69 108 LEU A N 1
ATOM 814 C CA . LEU A 1 108 ? 16.871 -2.256 -27.543 1.00 94.69 108 LEU A CA 1
ATOM 815 C C . LEU A 1 108 ? 16.901 -1.099 -28.545 1.00 94.69 108 LEU A C 1
ATOM 817 O O . LEU A 1 108 ? 17.876 -0.345 -28.606 1.00 94.69 108 LEU A O 1
ATOM 821 N N . SER A 1 109 ? 15.806 -0.932 -29.277 1.00 95.12 109 SER A N 1
ATOM 822 C CA . SER A 1 109 ? 15.538 0.263 -30.072 1.00 95.12 109 SER A CA 1
ATOM 823 C C . SER A 1 109 ? 15.408 1.507 -29.184 1.00 95.12 109 SER A C 1
ATOM 825 O O . SER A 1 109 ? 15.148 1.421 -27.980 1.00 95.12 109 SER A O 1
ATOM 827 N N . ASP A 1 110 ? 15.544 2.695 -29.775 1.00 95.75 110 ASP A N 1
ATOM 828 C CA . ASP A 1 110 ? 15.312 3.957 -29.058 1.00 95.75 110 ASP A CA 1
ATOM 829 C C . ASP A 1 110 ? 13.911 4.032 -28.453 1.00 95.75 110 ASP A C 1
ATOM 831 O O . ASP A 1 110 ? 13.751 4.471 -27.314 1.00 95.75 110 ASP A O 1
ATOM 835 N N . GLN A 1 111 ? 12.911 3.535 -29.180 1.00 95.75 111 GLN A N 1
ATOM 836 C CA . GLN A 1 111 ? 11.531 3.514 -28.714 1.00 95.75 111 GLN A CA 1
ATOM 837 C C . GLN A 1 111 ? 11.358 2.622 -27.479 1.00 95.75 111 GLN A C 1
ATOM 839 O O . GLN A 1 111 ? 10.707 3.029 -26.516 1.00 95.75 111 GLN A O 1
ATOM 844 N N . GLU A 1 112 ? 11.956 1.428 -27.473 1.00 94.62 112 GLU A N 1
ATOM 845 C CA . GLU A 1 112 ? 11.911 0.531 -26.312 1.00 94.62 112 GLU A CA 1
ATOM 846 C C . GLU A 1 112 ? 12.641 1.138 -25.114 1.00 94.62 112 GLU A C 1
ATOM 848 O O . GLU A 1 112 ? 12.131 1.089 -23.997 1.00 94.62 112 GLU A O 1
ATOM 853 N N . ARG A 1 113 ? 13.799 1.777 -25.330 1.00 94.88 113 ARG A N 1
ATOM 854 C CA . ARG A 1 113 ? 14.523 2.485 -24.262 1.00 94.88 113 ARG A CA 1
ATOM 855 C C . ARG A 1 113 ? 13.678 3.595 -23.638 1.00 94.88 113 ARG A C 1
ATOM 857 O O . ARG A 1 113 ? 13.631 3.707 -22.414 1.00 94.88 113 ARG A O 1
ATOM 864 N N . GLN A 1 114 ? 12.993 4.387 -24.460 1.00 96.44 114 GLN A N 1
ATOM 865 C CA . GLN A 1 114 ? 12.091 5.434 -23.978 1.00 96.44 114 GLN A CA 1
ATOM 866 C C . GLN A 1 114 ? 10.892 4.857 -23.214 1.00 96.44 114 GLN A C 1
ATOM 868 O O . GLN A 1 114 ? 10.512 5.407 -22.182 1.00 96.44 114 GLN A O 1
ATOM 873 N N . ASP A 1 115 ? 10.309 3.749 -23.681 1.00 96.19 115 ASP A N 1
ATOM 874 C CA . ASP A 1 115 ? 9.200 3.083 -22.989 1.00 96.19 115 ASP A CA 1
ATOM 875 C C . ASP A 1 115 ? 9.602 2.554 -21.610 1.00 96.19 115 ASP A C 1
ATOM 877 O O . ASP A 1 115 ? 8.925 2.831 -20.618 1.00 96.19 115 ASP A O 1
ATOM 881 N N . LEU A 1 116 ? 10.747 1.871 -21.528 1.00 95.69 116 LEU A N 1
ATOM 882 C CA . LEU A 1 116 ? 11.305 1.397 -20.261 1.00 95.69 116 LEU A CA 1
ATOM 883 C C . LEU A 1 116 ? 11.582 2.564 -19.304 1.00 95.69 116 LEU A C 1
ATOM 885 O O . LEU A 1 116 ? 11.262 2.470 -18.122 1.00 95.69 116 LEU A O 1
ATOM 889 N N . GLY A 1 117 ? 12.116 3.681 -19.814 1.00 96.12 117 GLY A N 1
ATOM 890 C CA . GLY A 1 117 ? 12.348 4.893 -19.026 1.00 96.12 117 GLY A CA 1
ATOM 891 C C . GLY A 1 117 ? 11.061 5.489 -18.448 1.00 96.12 117 GLY A C 1
ATOM 892 O O . GLY A 1 117 ? 11.020 5.820 -17.263 1.00 96.12 117 GLY A O 1
ATOM 893 N N . ARG A 1 118 ? 9.986 5.569 -19.245 1.00 97.94 118 ARG A N 1
ATOM 894 C CA . ARG A 1 118 ? 8.671 6.031 -18.763 1.00 97.94 118 ARG A CA 1
ATOM 895 C C . ARG A 1 118 ? 8.098 5.109 -17.690 1.00 97.94 118 ARG A C 1
ATOM 897 O O . ARG A 1 118 ? 7.645 5.599 -16.663 1.00 97.94 118 ARG A O 1
ATOM 904 N N . LYS A 1 119 ? 8.152 3.791 -17.902 1.00 97.19 119 LYS A N 1
ATOM 905 C CA . LYS A 1 119 ? 7.667 2.805 -16.922 1.00 97.19 119 LYS A CA 1
ATOM 906 C C . LYS A 1 119 ? 8.452 2.846 -15.613 1.00 97.19 119 LYS A C 1
ATOM 908 O O . LYS A 1 119 ? 7.858 2.723 -14.548 1.00 97.19 119 LYS A O 1
ATOM 913 N N . LEU A 1 120 ? 9.772 3.034 -15.678 1.00 98.06 120 LEU A N 1
ATOM 914 C CA . LEU A 1 120 ? 10.601 3.199 -14.484 1.00 98.06 120 LEU A CA 1
ATOM 915 C C . LEU A 1 120 ? 10.215 4.463 -13.706 1.00 98.06 120 LEU A C 1
ATOM 917 O O . LEU A 1 120 ? 10.119 4.422 -12.483 1.00 98.06 120 LEU A O 1
ATOM 921 N N . LEU A 1 121 ? 9.968 5.573 -14.408 1.00 98.25 121 LEU A N 1
ATOM 922 C CA . LEU A 1 121 ? 9.488 6.802 -13.780 1.00 98.25 121 LEU A CA 1
ATOM 923 C C . LEU A 1 121 ? 8.124 6.594 -13.106 1.00 98.25 121 LEU A C 1
ATOM 925 O O . LEU A 1 121 ? 7.959 7.000 -11.961 1.00 98.25 121 LEU A O 1
ATOM 929 N N . GLU A 1 122 ? 7.178 5.932 -13.777 1.00 98.25 122 GLU A N 1
ATOM 930 C CA . GLU A 1 122 ? 5.870 5.595 -13.196 1.00 98.25 122 GLU A CA 1
ATOM 931 C C . GLU A 1 122 ? 6.019 4.739 -11.930 1.00 98.25 122 GLU A C 1
ATOM 933 O O . GLU A 1 122 ? 5.429 5.060 -10.902 1.00 98.25 122 GLU A O 1
ATOM 938 N N . ALA A 1 123 ? 6.864 3.702 -11.965 1.00 98.38 123 ALA A N 1
ATOM 939 C CA . ALA A 1 123 ? 7.129 2.860 -10.800 1.00 98.38 123 ALA A CA 1
ATOM 940 C C . ALA A 1 123 ? 7.679 3.665 -9.611 1.00 98.38 123 ALA A C 1
ATOM 942 O O . ALA A 1 123 ? 7.242 3.458 -8.481 1.00 98.38 123 ALA A O 1
ATOM 943 N N . ASN A 1 124 ? 8.605 4.595 -9.863 1.00 98.38 124 ASN A N 1
ATOM 944 C CA . ASN A 1 124 ? 9.169 5.451 -8.818 1.00 98.38 124 ASN A CA 1
ATOM 945 C C . ASN A 1 124 ? 8.120 6.393 -8.221 1.00 98.38 124 ASN A C 1
ATOM 947 O O . ASN A 1 124 ? 8.053 6.508 -7.003 1.00 98.38 124 ASN A O 1
ATOM 951 N N . ILE A 1 125 ? 7.271 7.004 -9.055 1.00 98.69 125 ILE A N 1
ATOM 952 C CA . ILE A 1 125 ? 6.178 7.870 -8.587 1.00 98.69 125 ILE A CA 1
ATOM 953 C C . ILE A 1 125 ? 5.248 7.097 -7.647 1.00 98.69 125 ILE A C 1
ATOM 955 O O . ILE A 1 125 ? 4.933 7.584 -6.566 1.00 98.69 125 ILE A O 1
ATOM 959 N N . GLU A 1 126 ? 4.847 5.884 -8.026 1.00 98.56 126 GLU A N 1
ATOM 960 C CA . GLU A 1 126 ? 3.990 5.032 -7.195 1.00 98.56 126 GLU A CA 1
ATOM 961 C C . GLU A 1 126 ? 4.672 4.662 -5.865 1.00 98.56 126 GLU A C 1
ATOM 963 O O . GLU A 1 126 ? 4.066 4.738 -4.797 1.00 98.56 126 GLU A O 1
ATOM 968 N N . LEU A 1 127 ? 5.961 4.312 -5.881 1.00 98.38 127 LEU A N 1
ATOM 969 C CA . LEU A 1 127 ? 6.695 4.008 -4.648 1.00 98.38 127 LEU A CA 1
ATOM 970 C C . LEU A 1 127 ? 6.831 5.232 -3.729 1.00 98.38 127 LEU A C 1
ATOM 972 O O . LEU A 1 127 ? 6.674 5.093 -2.511 1.00 98.38 127 LEU A O 1
ATOM 976 N N . ASP A 1 128 ? 7.092 6.410 -4.296 1.00 98.56 128 ASP A N 1
ATOM 977 C CA . ASP A 1 128 ? 7.214 7.663 -3.551 1.00 98.56 128 ASP A CA 1
ATOM 978 C C . ASP A 1 128 ? 5.869 8.083 -2.946 1.00 98.56 128 ASP A C 1
ATOM 980 O O . ASP A 1 128 ? 5.809 8.366 -1.750 1.00 98.56 128 ASP A O 1
ATOM 984 N N . GLN A 1 129 ? 4.772 8.006 -3.705 1.00 98.25 129 GLN A N 1
ATOM 985 C CA . GLN A 1 129 ? 3.418 8.270 -3.198 1.00 98.25 129 GLN A CA 1
ATOM 986 C C . GLN A 1 129 ? 3.048 7.328 -2.047 1.00 98.25 129 GLN A C 1
ATOM 988 O O . GLN A 1 129 ? 2.574 7.768 -0.997 1.00 98.25 129 GLN A O 1
ATOM 993 N N . GLY A 1 130 ? 3.328 6.027 -2.192 1.00 97.94 130 GLY A N 1
ATOM 994 C CA . GLY A 1 130 ? 3.100 5.056 -1.121 1.00 97.94 130 GLY A CA 1
ATOM 995 C C . GLY A 1 130 ? 3.872 5.409 0.154 1.00 97.94 130 GLY A C 1
ATOM 996 O O . GLY A 1 130 ? 3.314 5.338 1.253 1.00 97.94 130 GLY A O 1
ATOM 997 N N . LYS A 1 131 ? 5.129 5.851 0.006 1.00 98.38 131 LYS A N 1
ATOM 998 C CA . LYS A 1 131 ? 5.994 6.292 1.108 1.00 98.38 131 LYS A CA 1
ATOM 999 C C . LYS A 1 131 ? 5.505 7.586 1.760 1.00 98.38 131 LYS A C 1
ATOM 1001 O O . LYS A 1 131 ? 5.566 7.685 2.982 1.00 98.38 131 LYS A O 1
ATOM 1006 N N . GLU A 1 132 ? 5.026 8.555 0.985 1.00 98.50 132 GLU A N 1
ATOM 1007 C CA . GLU A 1 132 ? 4.467 9.813 1.500 1.00 98.50 132 GLU A CA 1
ATOM 1008 C C . GLU A 1 132 ? 3.205 9.583 2.343 1.00 98.50 132 GLU A C 1
ATOM 1010 O O . GLU A 1 132 ? 3.009 10.257 3.354 1.00 98.50 132 GLU A O 1
ATOM 1015 N N . LEU A 1 133 ? 2.382 8.595 1.978 1.00 98.19 133 LEU A N 1
ATOM 1016 C CA . LEU A 1 133 ? 1.134 8.258 2.674 1.00 98.19 133 LEU A CA 1
ATOM 1017 C C . LEU A 1 133 ? 1.329 7.303 3.868 1.00 98.19 133 LEU A C 1
ATOM 1019 O O . LEU A 1 133 ? 0.473 7.227 4.757 1.00 98.19 133 LEU A O 1
ATOM 1023 N N . GLN A 1 134 ? 2.452 6.579 3.917 1.00 98.50 134 GLN A N 1
ATOM 1024 C CA . GLN A 1 134 ? 2.746 5.583 4.955 1.00 98.50 134 GLN A CA 1
ATOM 1025 C C . GLN A 1 134 ? 2.662 6.146 6.391 1.00 98.50 134 GLN A C 1
ATOM 1027 O O . GLN A 1 134 ? 2.032 5.491 7.227 1.00 98.50 134 GLN A O 1
ATOM 1032 N N . PRO A 1 135 ? 3.189 7.350 6.712 1.00 98.69 135 PRO A N 1
ATOM 1033 C CA . PRO A 1 135 ? 3.107 7.904 8.064 1.00 98.69 135 PRO A CA 1
ATOM 1034 C C . PRO A 1 135 ? 1.671 8.056 8.578 1.00 98.69 135 PRO A C 1
ATOM 1036 O O . PRO A 1 135 ? 1.414 7.826 9.757 1.00 98.69 135 PRO A O 1
ATOM 1039 N N . THR A 1 136 ? 0.713 8.398 7.709 1.00 98.44 136 THR A N 1
ATOM 1040 C CA . THR A 1 136 ? -0.699 8.527 8.100 1.00 98.44 136 THR A CA 1
ATOM 1041 C C . THR A 1 136 ? -1.315 7.171 8.444 1.00 98.44 136 THR A C 1
ATOM 1043 O O . THR A 1 136 ? -2.018 7.061 9.450 1.00 98.44 136 THR A O 1
ATOM 1046 N N . CYS A 1 137 ? -1.026 6.125 7.663 1.00 98.62 137 CYS A N 1
ATOM 1047 C CA . CYS A 1 137 ? -1.416 4.753 8.009 1.00 98.62 137 CYS A CA 1
ATOM 1048 C C . CYS A 1 137 ? -0.813 4.333 9.358 1.00 98.62 137 CYS A C 1
ATOM 1050 O O . CYS A 1 137 ? -1.525 3.833 10.232 1.00 98.62 137 CYS A O 1
ATOM 1052 N N . ASP A 1 138 ? 0.486 4.568 9.552 1.00 98.56 138 ASP A N 1
ATOM 1053 C CA . ASP A 1 138 ? 1.214 4.170 10.759 1.00 98.56 138 ASP A CA 1
ATOM 1054 C C . ASP A 1 138 ? 0.660 4.855 12.012 1.00 98.56 138 ASP A C 1
ATOM 1056 O O . ASP A 1 138 ? 0.426 4.191 13.029 1.00 98.56 138 ASP A O 1
ATOM 1060 N N . GLN A 1 139 ? 0.394 6.159 11.917 1.00 98.69 139 GLN A N 1
ATOM 1061 C CA . GLN A 1 139 ? -0.180 6.946 13.001 1.00 98.69 139 GLN A CA 1
ATOM 1062 C C . GLN A 1 139 ? -1.571 6.429 13.382 1.00 98.69 139 GLN A C 1
ATOM 1064 O O . GLN A 1 139 ? -1.804 6.105 14.544 1.00 98.69 139 GLN A O 1
ATOM 1069 N N . LEU A 1 140 ? -2.475 6.257 12.411 1.00 98.44 140 LEU A N 1
ATOM 1070 C CA . LEU A 1 140 ? -3.843 5.807 12.691 1.00 98.44 140 LEU A CA 1
ATOM 1071 C C . LEU A 1 140 ? -3.899 4.378 13.244 1.00 98.44 140 LEU A C 1
ATOM 1073 O O . LEU A 1 140 ? -4.705 4.093 14.129 1.00 98.44 140 LEU A O 1
ATOM 1077 N N . VAL A 1 141 ? -3.033 3.476 12.770 1.00 98.50 141 VAL A N 1
ATOM 1078 C CA . VAL A 1 141 ? -2.924 2.121 13.336 1.00 98.50 141 VAL A CA 1
ATOM 1079 C C . VAL A 1 141 ? -2.398 2.170 14.771 1.00 98.50 141 VAL A C 1
ATOM 1081 O O . VAL A 1 141 ? -2.883 1.422 15.621 1.00 98.50 141 VAL A O 1
ATOM 1084 N N . THR A 1 142 ? -1.437 3.048 15.063 1.00 98.44 142 THR A N 1
ATOM 1085 C CA . THR A 1 142 ? -0.890 3.231 16.417 1.00 98.44 142 THR A CA 1
ATOM 1086 C C . THR A 1 142 ? -1.940 3.791 17.372 1.00 98.44 142 THR A C 1
ATOM 1088 O O . THR A 1 142 ? -2.167 3.213 18.436 1.00 98.44 142 THR A O 1
ATOM 1091 N N . ASP A 1 143 ? -2.642 4.850 16.972 1.00 97.81 143 ASP A N 1
ATOM 1092 C CA . ASP A 1 143 ? -3.707 5.460 17.771 1.00 97.81 143 ASP A CA 1
ATOM 1093 C C . ASP A 1 143 ? -4.834 4.463 18.046 1.00 97.81 143 ASP A C 1
ATOM 1095 O O . ASP A 1 143 ? -5.267 4.314 19.190 1.00 97.81 143 ASP A O 1
ATOM 1099 N N . MET A 1 144 ? -5.247 3.704 17.027 1.00 97.12 144 MET A N 1
ATOM 1100 C CA . MET A 1 144 ? -6.227 2.628 17.170 1.00 97.12 144 MET A CA 1
ATOM 1101 C C . MET A 1 144 ? -5.760 1.564 18.178 1.00 97.12 144 MET A C 1
ATOM 1103 O O . MET A 1 144 ? -6.549 1.151 19.032 1.00 97.12 144 MET A O 1
ATOM 1107 N N . ARG A 1 145 ? -4.491 1.127 18.121 1.00 97.19 145 ARG A N 1
ATOM 1108 C CA . ARG A 1 145 ? -3.931 0.143 19.069 1.00 97.19 145 ARG A CA 1
ATOM 1109 C C . ARG A 1 145 ? -3.992 0.640 20.511 1.00 97.19 145 ARG A C 1
ATOM 1111 O O . ARG A 1 145 ? -4.445 -0.087 21.396 1.00 97.19 145 ARG A O 1
ATOM 1118 N N . ILE A 1 146 ? -3.615 1.899 20.732 1.00 96.44 146 ILE A N 1
ATOM 1119 C CA . ILE A 1 146 ? -3.650 2.546 22.049 1.00 96.44 146 ILE A CA 1
ATOM 1120 C C . ILE A 1 146 ? -5.094 2.658 22.558 1.00 96.44 146 ILE A C 1
ATOM 1122 O O . ILE A 1 146 ? -5.393 2.208 23.666 1.00 96.44 146 ILE A O 1
ATOM 1126 N N . GLN A 1 147 ? -6.002 3.212 21.748 1.00 93.19 147 GLN A N 1
ATOM 1127 C CA . GLN A 1 147 ? -7.400 3.447 22.125 1.00 93.19 147 GLN A CA 1
ATOM 1128 C C . GLN A 1 147 ? -8.142 2.143 22.443 1.00 93.19 147 GLN A C 1
ATOM 1130 O O . GLN A 1 147 ? -8.898 2.075 23.413 1.00 93.19 147 GLN A O 1
ATOM 1135 N N . ARG A 1 148 ? -7.905 1.088 21.654 1.00 91.88 148 ARG A N 1
ATOM 1136 C CA . ARG A 1 148 ? -8.592 -0.210 21.773 1.00 91.88 148 ARG A CA 1
ATOM 1137 C C . ARG A 1 148 ? -7.862 -1.213 22.676 1.00 91.88 148 ARG A C 1
ATOM 1139 O O . ARG A 1 148 ? -8.419 -2.275 22.973 1.00 91.88 148 ARG A O 1
ATOM 1146 N N . ARG A 1 149 ? -6.652 -0.879 23.147 1.00 93.75 149 ARG A N 1
ATOM 1147 C CA . ARG A 1 149 ? -5.774 -1.728 23.975 1.00 93.75 149 ARG A CA 1
ATOM 1148 C C . ARG A 1 149 ? -5.528 -3.099 23.330 1.00 93.75 149 ARG A C 1
ATOM 1150 O O . ARG A 1 149 ? -5.933 -4.129 23.894 1.00 93.75 149 ARG A O 1
ATOM 1157 N N . ILE A 1 150 ? -4.937 -3.084 22.134 1.00 92.19 150 ILE A N 1
ATOM 1158 C CA . ILE A 1 150 ? -4.600 -4.263 21.312 1.00 92.19 150 ILE A CA 1
ATOM 1159 C C . ILE A 1 150 ? -3.141 -4.257 20.864 1.00 92.19 150 ILE A C 1
ATOM 1161 O O . ILE A 1 150 ? -2.541 -3.161 20.817 1.00 92.19 150 ILE A O 1
#

Secondary structure (DSSP, 8-state):
-------------------------TTSHHHHHHHHHHHHHHHHHHHHHS-GGGSHHHHHHHHH----SHHHHHHHHHHHHHHHHHHHHHHHHHHHHHHHHHSPTT---HHHHHHHHHHHHHHHHHHHHHHHHHHHHHHHHHHHHHHHT-

Foldseek 3Di:
DDDDDDDDDDDPDDPPPPPVPPPPPPPPPLVQLLVLLVVLLVLLVVLVPDDLVGNVVSLVVLVPRDDDDPLSVQLSVLSNQLVVLSNVLSVLVVVLVVVVVPDDVPPDDPVRVVVSVVSNVSSVVSNVSSVVSVVVSVVSSVVSCVVSVD